Protein AF-A0A4S2FAU4-F1 (afdb_monomer_lite)

Structure (mmCIF, N/CA/C/O backbone):
data_AF-A0A4S2FAU4-F1
#
_entry.id   AF-A0A4S2FAU4-F1
#
loop_
_atom_site.group_PDB
_atom_site.id
_atom_site.type_symbol
_atom_site.label_atom_id
_atom_site.label_alt_id
_atom_site.label_comp_id
_atom_site.label_asym_id
_atom_site.label_entity_id
_atom_site.label_seq_id
_atom_site.pdbx_PDB_ins_code
_atom_site.Cartn_x
_atom_site.Cartn_y
_atom_site.Cartn_z
_atom_site.occupancy
_atom_site.B_iso_or_equiv
_atom_site.auth_seq_id
_atom_site.auth_comp_id
_atom_site.auth_asym_id
_atom_site.auth_atom_id
_atom_site.pdbx_PDB_model_num
ATOM 1 N N . MET A 1 1 ? 11.344 29.280 -24.546 1.00 35.75 1 MET A N 1
ATOM 2 C CA . MET A 1 1 ? 10.964 27.913 -24.130 1.00 35.75 1 MET A CA 1
ATOM 3 C C . MET A 1 1 ? 10.352 28.063 -22.761 1.00 35.75 1 MET A C 1
ATOM 5 O O . MET A 1 1 ? 11.076 28.228 -21.788 1.00 35.75 1 MET A O 1
ATOM 9 N N . ASP A 1 2 ? 9.032 28.199 -22.745 1.00 27.77 2 ASP A N 1
ATOM 10 C CA . ASP A 1 2 ? 8.289 28.683 -21.591 1.00 27.77 2 ASP A CA 1
ATOM 11 C C . ASP A 1 2 ? 8.210 27.634 -20.487 1.00 27.77 2 ASP A C 1
ATOM 13 O O . ASP A 1 2 ? 7.789 26.495 -20.691 1.00 27.77 2 ASP A O 1
ATOM 17 N N . VAL A 1 3 ? 8.639 28.058 -19.30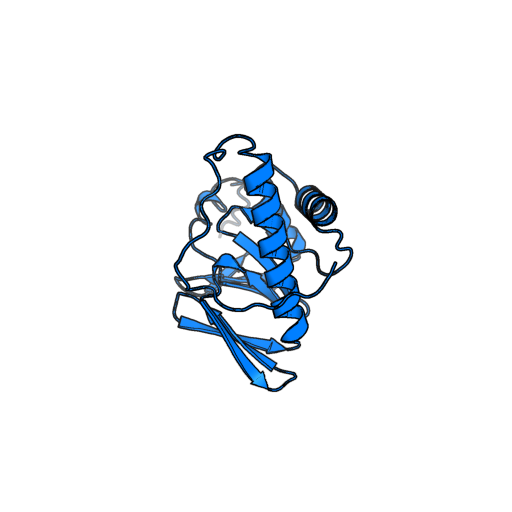2 1.00 38.78 3 VAL A N 1
ATOM 18 C CA . VAL A 1 3 ? 8.511 27.333 -18.045 1.00 38.78 3 VAL A CA 1
ATOM 19 C C . VAL A 1 3 ? 7.076 27.537 -17.568 1.00 38.78 3 VAL A C 1
ATOM 21 O O . VAL A 1 3 ? 6.747 28.560 -16.972 1.00 38.78 3 VAL A O 1
ATOM 24 N N . ALA A 1 4 ? 6.196 26.583 -17.863 1.00 33.41 4 ALA A N 1
ATOM 25 C CA . ALA A 1 4 ? 4.825 26.612 -17.373 1.00 33.41 4 ALA A CA 1
ATOM 26 C C . ALA A 1 4 ? 4.777 26.162 -15.901 1.00 33.41 4 ALA A C 1
ATOM 28 O O . ALA A 1 4 ? 4.535 24.997 -15.592 1.00 33.41 4 ALA A O 1
ATOM 29 N N . PHE A 1 5 ? 4.992 27.107 -14.983 1.00 40.94 5 PHE A N 1
ATOM 30 C CA . PHE A 1 5 ? 4.419 27.039 -13.638 1.00 40.94 5 PHE A CA 1
ATOM 31 C C . PHE A 1 5 ? 2.910 27.287 -13.770 1.00 40.94 5 PHE A C 1
ATOM 33 O O . PHE A 1 5 ? 2.478 28.416 -13.984 1.00 40.94 5 PHE A O 1
ATOM 40 N N . GLY A 1 6 ? 2.111 26.222 -13.696 1.00 33.16 6 GLY A N 1
ATOM 41 C CA . GLY A 1 6 ? 0.660 26.285 -13.866 1.00 33.16 6 GLY A CA 1
ATOM 42 C C . GLY A 1 6 ? -0.062 25.300 -12.954 1.00 33.16 6 GLY A C 1
ATOM 43 O O . GLY A 1 6 ? -0.038 24.092 -13.166 1.00 33.16 6 GLY A O 1
ATOM 44 N N . THR A 1 7 ? -0.706 25.847 -11.931 1.00 45.00 7 THR A N 1
ATOM 45 C CA . THR A 1 7 ? -1.673 25.222 -11.025 1.00 45.00 7 THR A CA 1
ATOM 46 C C . THR A 1 7 ? -2.737 24.386 -11.746 1.00 45.00 7 THR A C 1
ATOM 48 O O . THR A 1 7 ? -3.555 24.943 -12.470 1.00 45.00 7 THR A O 1
ATOM 51 N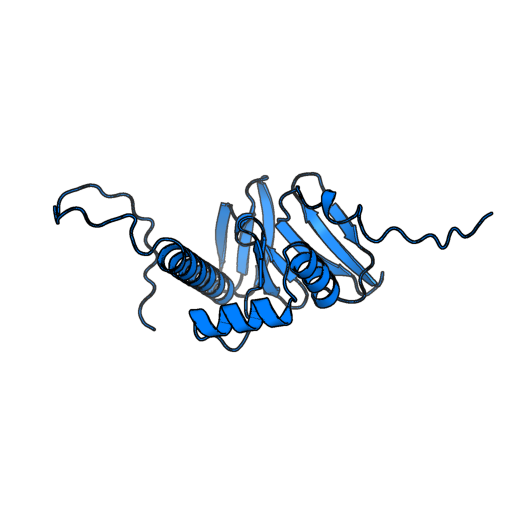 N . PHE A 1 8 ? -2.808 23.086 -11.447 1.00 34.44 8 PHE A N 1
ATOM 52 C CA . PHE A 1 8 ? -4.022 22.271 -11.597 1.00 34.44 8 PHE A CA 1
ATOM 53 C C . PHE A 1 8 ? -4.073 21.239 -10.463 1.00 34.44 8 PHE A C 1
ATOM 55 O O . PHE A 1 8 ? -3.513 20.150 -10.554 1.00 34.44 8 PHE A O 1
ATOM 62 N N . TRP A 1 9 ? -4.738 21.607 -9.371 1.00 42.09 9 TRP A N 1
ATOM 63 C CA . TRP A 1 9 ? -4.886 20.811 -8.146 1.00 42.09 9 TRP A CA 1
ATOM 64 C C . TRP A 1 9 ? -6.032 19.773 -8.201 1.00 42.09 9 TRP A C 1
ATOM 66 O O . TRP A 1 9 ? -6.517 19.344 -7.164 1.00 42.09 9 TRP A O 1
ATOM 76 N N . THR A 1 10 ? -6.487 19.334 -9.382 1.00 44.91 10 THR A N 1
ATOM 77 C CA . THR A 1 10 ? -7.686 18.466 -9.495 1.00 44.91 10 THR A CA 1
ATOM 78 C C . THR A 1 10 ? -7.694 17.325 -10.535 1.00 44.91 10 THR A C 1
ATOM 80 O O . THR A 1 10 ? -8.509 16.425 -10.350 1.00 44.91 10 THR A O 1
ATOM 83 N N . PRO A 1 11 ? -6.838 17.211 -11.577 1.00 48.91 11 PRO A N 1
ATOM 84 C CA . PRO A 1 11 ? -6.989 16.109 -12.540 1.00 48.91 11 PRO A CA 1
ATOM 85 C C . PRO A 1 11 ? -6.196 14.837 -12.189 1.00 48.91 11 PRO A C 1
ATOM 87 O O . PRO A 1 11 ? -6.387 13.812 -12.841 1.00 48.91 11 PRO A O 1
ATOM 90 N N . TYR A 1 12 ? -5.302 14.868 -11.192 1.00 52.19 12 TYR A N 1
ATOM 91 C CA . TYR A 1 12 ? -4.428 13.725 -10.886 1.00 52.19 12 TYR A CA 1
ATOM 92 C C . TYR A 1 12 ? -5.177 12.543 -10.260 1.00 52.19 12 TYR A C 1
ATOM 94 O O . TYR A 1 12 ? -4.875 11.399 -10.582 1.00 52.19 12 TYR A O 1
ATOM 102 N N . PHE A 1 13 ? -6.189 12.801 -9.429 1.00 51.62 13 PHE A N 1
ATOM 103 C CA . PHE A 1 13 ? -6.913 11.748 -8.709 1.00 51.62 13 PHE A CA 1
ATOM 104 C C . PHE A 1 13 ? -8.210 11.293 -9.371 1.00 51.62 13 PHE A C 1
ATOM 106 O O . PHE A 1 13 ? -8.589 10.141 -9.188 1.00 51.62 13 PHE A O 1
ATOM 113 N N . CYS A 1 14 ? -8.772 12.083 -10.294 1.00 46.72 14 CYS A N 1
ATOM 114 C CA . CYS A 1 14 ? -9.695 11.550 -11.304 1.00 46.72 14 CYS A CA 1
ATOM 115 C C . CYS A 1 14 ? -9.023 10.518 -12.228 1.00 46.72 14 CYS A C 1
ATOM 117 O O . CYS A 1 14 ? -9.700 9.914 -13.050 1.00 46.72 14 CYS A O 1
ATOM 119 N N . LYS A 1 15 ? -7.697 10.331 -12.135 1.00 46.44 15 LYS A N 1
ATOM 120 C CA . LYS A 1 15 ? -6.968 9.261 -12.816 1.00 46.44 15 LYS A CA 1
ATOM 121 C C . LYS A 1 15 ? -6.666 8.063 -11.918 1.00 46.44 15 LYS A C 1
ATOM 123 O O . LYS A 1 15 ? -6.392 7.018 -12.469 1.00 46.44 15 LYS A O 1
ATOM 128 N N . VAL A 1 16 ? -6.791 8.103 -10.591 1.00 55.88 16 VAL A N 1
ATOM 129 C CA . VAL A 1 16 ? -6.578 6.887 -9.766 1.00 55.88 16 VAL A CA 1
ATOM 130 C C . VAL A 1 16 ? -7.851 6.022 -9.720 1.00 55.88 16 VAL A C 1
ATOM 132 O O . VAL A 1 16 ? -8.314 5.621 -8.662 1.00 55.88 16 VAL A O 1
ATOM 135 N N . PHE A 1 17 ? -8.434 5.759 -10.896 1.00 57.91 17 PHE A N 1
ATOM 136 C CA . PHE A 1 17 ? -9.444 4.711 -11.109 1.00 57.91 17 PHE A CA 1
ATOM 137 C C . PHE A 1 17 ? -8.810 3.372 -11.504 1.00 57.91 17 PHE A C 1
ATOM 139 O O . PHE A 1 17 ? -9.511 2.378 -11.657 1.00 57.91 17 PHE A O 1
ATOM 146 N N . PHE A 1 18 ? -7.495 3.329 -11.721 1.00 76.81 18 PHE A N 1
ATOM 147 C CA . PHE A 1 18 ? -6.796 2.082 -12.015 1.00 76.81 18 PHE A CA 1
ATOM 148 C C . PHE A 1 18 ? -6.263 1.456 -10.730 1.00 76.81 18 PHE A C 1
ATOM 150 O O . PHE A 1 18 ? -5.614 2.131 -9.932 1.00 76.81 18 PHE A O 1
ATOM 157 N N . MET A 1 19 ? -6.483 0.148 -10.594 1.00 88.31 19 MET A N 1
ATOM 158 C CA . MET A 1 19 ? -5.970 -0.666 -9.497 1.00 88.31 19 MET A CA 1
ATOM 159 C C . MET A 1 19 ? -4.441 -0.581 -9.428 1.00 88.31 19 MET A C 1
ATOM 161 O O . MET A 1 19 ? -3.739 -0.995 -10.357 1.00 88.31 19 MET A O 1
ATOM 165 N N . ILE A 1 20 ? -3.932 -0.046 -8.319 1.00 93.88 20 ILE A N 1
ATOM 166 C CA . ILE A 1 20 ? -2.504 -0.051 -7.991 1.00 93.88 20 ILE A CA 1
ATOM 167 C C . ILE A 1 20 ? -2.145 -1.400 -7.370 1.00 93.88 20 ILE A C 1
ATOM 169 O O . ILE A 1 20 ? -2.808 -1.821 -6.427 1.00 93.88 20 ILE A O 1
ATOM 173 N N . ASN A 1 21 ? -1.058 -2.027 -7.821 1.00 96.19 21 ASN A N 1
ATOM 174 C CA . ASN A 1 21 ? -0.539 -3.265 -7.236 1.00 96.19 21 ASN A CA 1
ATOM 175 C C . ASN A 1 21 ? 0.396 -2.969 -6.064 1.00 96.19 21 ASN A C 1
ATOM 177 O O . ASN A 1 21 ? 0.190 -3.432 -4.942 1.00 96.19 21 ASN A O 1
ATOM 181 N N . TYR A 1 22 ? 1.423 -2.160 -6.316 1.00 96.81 22 TYR A N 1
ATOM 182 C CA . TYR A 1 22 ? 2.376 -1.719 -5.306 1.00 96.81 22 TYR A CA 1
ATOM 183 C C . TYR A 1 22 ? 3.015 -0.388 -5.703 1.00 96.81 22 TYR A C 1
ATOM 185 O O . TYR A 1 22 ? 2.948 0.049 -6.854 1.00 96.81 22 TYR A O 1
ATOM 193 N N . MET A 1 23 ? 3.665 0.251 -4.738 1.00 95.88 23 MET A N 1
ATOM 194 C CA . MET A 1 23 ? 4.423 1.475 -4.940 1.00 95.88 23 MET A CA 1
ATOM 195 C C . MET A 1 23 ? 5.763 1.434 -4.212 1.00 95.88 23 MET A C 1
ATOM 197 O O . MET A 1 23 ? 5.905 0.802 -3.162 1.00 95.88 23 MET A O 1
ATOM 201 N N . MET A 1 24 ? 6.743 2.124 -4.788 1.00 95.75 24 MET A N 1
ATOM 202 C CA . MET A 1 24 ? 8.104 2.225 -4.280 1.00 95.75 24 MET A CA 1
ATOM 203 C C . MET A 1 24 ? 8.628 3.651 -4.391 1.00 95.75 24 MET A C 1
ATOM 205 O O . MET A 1 24 ? 8.337 4.353 -5.359 1.00 95.75 24 MET A O 1
ATOM 209 N N . TYR A 1 25 ? 9.446 4.075 -3.431 1.00 94.31 25 TYR A N 1
ATOM 210 C CA . TYR A 1 25 ? 10.108 5.374 -3.511 1.00 94.31 25 TYR A CA 1
ATOM 211 C C . TYR A 1 25 ? 11.422 5.270 -4.285 1.00 94.31 25 TYR A C 1
ATOM 213 O O . TYR A 1 25 ? 12.294 4.474 -3.936 1.00 94.31 25 TYR A O 1
ATOM 221 N N . ASN A 1 26 ? 11.590 6.098 -5.316 1.00 91.44 26 ASN A N 1
ATOM 222 C CA . ASN A 1 26 ? 12.863 6.259 -6.002 1.00 91.44 26 ASN A CA 1
ATOM 223 C C . ASN A 1 26 ? 13.605 7.476 -5.443 1.00 91.44 26 ASN A C 1
ATOM 225 O O . ASN A 1 26 ? 13.345 8.614 -5.834 1.00 91.44 26 ASN A O 1
ATOM 229 N N . PHE A 1 27 ? 14.581 7.213 -4.575 1.00 86.88 27 PHE A N 1
ATOM 230 C CA . PHE A 1 27 ? 15.415 8.242 -3.955 1.00 86.88 27 PHE A CA 1
ATOM 231 C C . PHE A 1 27 ? 16.252 9.048 -4.954 1.00 86.88 27 PHE A C 1
ATOM 233 O O . PHE A 1 27 ? 16.486 10.228 -4.721 1.00 86.88 27 PHE A O 1
ATOM 240 N N . ALA A 1 28 ? 16.692 8.444 -6.063 1.00 88.69 28 ALA A N 1
ATOM 241 C CA . ALA A 1 28 ? 17.534 9.131 -7.044 1.00 88.69 28 ALA A CA 1
ATOM 242 C C . ALA A 1 28 ? 16.756 10.185 -7.843 1.00 88.69 28 ALA A C 1
ATOM 244 O O . ALA A 1 28 ? 17.325 11.179 -8.284 1.00 88.69 28 ALA A O 1
ATOM 245 N N . GLN A 1 29 ? 15.458 9.954 -8.038 1.00 86.31 29 GLN A N 1
ATOM 246 C CA . GLN A 1 29 ? 14.583 10.819 -8.828 1.00 86.31 29 GLN A CA 1
ATOM 247 C C . GLN A 1 29 ? 13.610 11.635 -7.969 1.00 86.31 29 GLN A C 1
ATOM 249 O O . GLN A 1 29 ? 12.928 12.503 -8.501 1.00 86.31 29 GLN A O 1
ATOM 254 N N . SER A 1 30 ? 13.547 11.377 -6.660 1.00 87.69 30 SER A N 1
ATOM 255 C CA . SER A 1 30 ? 12.568 11.967 -5.739 1.00 87.69 30 SER A CA 1
ATOM 256 C C . SER A 1 30 ? 11.122 11.796 -6.219 1.00 87.69 30 SER A C 1
ATOM 258 O O . SER A 1 30 ? 10.335 12.742 -6.247 1.00 87.69 30 SER A O 1
ATOM 260 N N . VAL A 1 31 ? 10.788 10.573 -6.642 1.00 92.31 31 VAL A N 1
ATOM 261 C CA . VAL A 1 31 ? 9.457 10.210 -7.146 1.00 92.31 31 VAL A CA 1
ATOM 262 C C . VAL A 1 31 ? 8.934 8.952 -6.469 1.00 92.31 31 VAL A C 1
ATOM 264 O O . VAL A 1 31 ? 9.695 8.082 -6.042 1.00 92.31 31 VAL A O 1
ATOM 267 N N . VAL A 1 32 ? 7.612 8.825 -6.432 1.00 92.19 32 VAL A N 1
ATOM 268 C CA . VAL A 1 32 ? 6.923 7.580 -6.097 1.00 92.19 32 VAL A CA 1
ATOM 269 C C . VAL A 1 32 ? 6.617 6.847 -7.398 1.00 92.19 32 VAL A C 1
ATOM 271 O O . VAL A 1 32 ? 5.869 7.344 -8.239 1.00 92.19 32 VAL A O 1
ATOM 274 N N . ASN A 1 33 ? 7.203 5.666 -7.563 1.00 92.81 33 ASN A N 1
ATOM 275 C CA . ASN A 1 33 ? 6.888 4.749 -8.649 1.00 92.81 33 ASN A CA 1
ATOM 276 C C . ASN A 1 33 ? 5.722 3.864 -8.231 1.00 92.81 33 ASN A C 1
ATOM 278 O O . ASN A 1 33 ? 5.723 3.305 -7.137 1.00 92.81 33 ASN A O 1
ATOM 282 N N . VAL A 1 34 ? 4.752 3.713 -9.115 1.00 91.88 34 VAL A N 1
ATOM 283 C CA . VAL A 1 34 ? 3.541 2.931 -8.907 1.00 91.88 34 VAL A CA 1
ATOM 284 C C . VAL A 1 34 ? 3.461 1.912 -10.028 1.00 91.88 34 VAL A C 1
ATOM 286 O O . VAL A 1 34 ? 3.487 2.287 -11.200 1.00 91.88 34 VAL A O 1
ATOM 289 N N . LEU A 1 35 ? 3.350 0.632 -9.680 1.00 90.62 35 LEU A N 1
ATOM 290 C CA . LEU A 1 35 ? 2.932 -0.383 -10.637 1.00 90.62 35 LEU A CA 1
ATOM 291 C C . LEU A 1 35 ? 1.414 -0.521 -10.561 1.00 90.62 35 LEU A C 1
ATOM 293 O O . LEU A 1 35 ? 0.858 -0.744 -9.485 1.00 90.62 35 LEU A O 1
ATOM 297 N N . HIS A 1 36 ? 0.754 -0.395 -11.703 1.00 85.81 36 HIS A N 1
ATOM 298 C CA . HIS A 1 36 ? -0.679 -0.613 -11.846 1.00 85.81 36 HIS A CA 1
ATOM 299 C C . HIS A 1 36 ? -0.951 -1.489 -13.072 1.00 85.81 36 HIS A C 1
ATOM 301 O O . HIS A 1 36 ? -0.062 -1.741 -13.885 1.00 85.81 36 HIS A O 1
ATOM 307 N N . VAL A 1 37 ? -2.209 -1.897 -13.237 1.00 78.25 37 VAL A N 1
ATOM 308 C CA . VAL A 1 37 ? -2.646 -2.837 -14.286 1.00 78.25 37 VAL A CA 1
ATOM 309 C C . VAL A 1 37 ? -2.298 -2.432 -15.731 1.00 78.25 37 VAL A C 1
ATOM 311 O O . VAL A 1 37 ? -2.239 -3.286 -16.611 1.00 78.25 37 VAL A O 1
ATOM 314 N N . HIS A 1 38 ? -2.053 -1.147 -16.017 1.00 80.75 38 HIS A N 1
ATOM 315 C CA . HIS A 1 38 ? -1.700 -0.682 -17.370 1.00 80.75 38 HIS A CA 1
ATOM 316 C C . HIS A 1 38 ? -0.211 -0.353 -17.544 1.00 80.75 38 HIS A C 1
ATOM 318 O O . HIS A 1 38 ? 0.176 0.181 -18.583 1.00 80.75 38 HIS A O 1
ATOM 324 N N . GLY A 1 39 ? 0.624 -0.671 -16.555 1.00 83.50 39 GLY A N 1
ATOM 325 C CA . GLY A 1 39 ? 2.067 -0.460 -16.600 1.00 83.50 39 GLY A CA 1
ATOM 326 C C . GLY A 1 39 ? 2.596 0.335 -15.406 1.00 83.50 39 GLY A C 1
ATOM 327 O O . GLY A 1 39 ? 1.917 0.495 -14.398 1.00 83.50 39 GLY A O 1
ATOM 328 N N . PRO A 1 40 ? 3.854 0.786 -15.460 1.00 88.88 40 PRO A N 1
ATOM 329 C CA . PRO A 1 40 ? 4.424 1.640 -14.429 1.00 88.88 40 PRO A CA 1
ATOM 330 C C . PRO A 1 40 ? 4.090 3.123 -14.665 1.00 88.88 40 PRO A C 1
ATOM 332 O O . PRO A 1 40 ? 4.134 3.615 -15.792 1.00 88.88 40 PRO A O 1
ATOM 335 N N . MET A 1 41 ? 3.850 3.860 -13.581 1.00 89.69 41 MET A N 1
ATOM 336 C CA . MET A 1 41 ? 3.765 5.324 -13.557 1.00 89.69 41 MET A CA 1
ATOM 337 C C . MET A 1 41 ? 4.665 5.899 -12.464 1.00 89.69 41 MET A C 1
ATOM 339 O O . MET A 1 41 ? 4.911 5.257 -11.445 1.00 89.69 41 MET A O 1
ATOM 343 N N . SER A 1 42 ? 5.110 7.140 -12.651 1.00 90.50 42 SER A N 1
ATOM 344 C CA . SER A 1 42 ? 5.890 7.879 -11.656 1.00 90.50 42 SER A CA 1
ATOM 345 C C . SER A 1 42 ? 5.177 9.173 -11.285 1.00 90.50 42 SER A C 1
ATOM 347 O O . SER A 1 42 ? 4.723 9.915 -12.156 1.00 90.50 42 SER A O 1
ATOM 349 N N . PHE A 1 43 ? 5.115 9.459 -9.988 1.00 89.25 43 PHE A N 1
ATOM 350 C CA . PHE A 1 43 ? 4.494 10.658 -9.439 1.00 89.25 43 PHE A CA 1
ATOM 351 C C . PHE A 1 43 ? 5.514 11.473 -8.645 1.00 89.25 43 PHE A C 1
ATOM 353 O O . PHE A 1 43 ? 6.249 10.937 -7.815 1.00 89.25 43 PHE A O 1
ATOM 360 N N . SER A 1 44 ? 5.538 12.784 -8.882 1.00 90.25 44 SER A N 1
ATOM 361 C CA . SER A 1 44 ? 6.445 13.709 -8.200 1.00 90.25 44 SER A CA 1
ATOM 362 C C . SER A 1 44 ? 5.951 14.009 -6.785 1.00 90.25 44 SER A C 1
ATOM 364 O O . SER A 1 44 ? 5.198 14.956 -6.572 1.00 90.25 44 SER A O 1
ATOM 366 N N . PHE A 1 45 ? 6.395 13.204 -5.821 1.00 90.50 45 PHE A N 1
ATOM 367 C CA . PHE A 1 45 ? 6.122 13.372 -4.396 1.00 90.50 45 PHE A CA 1
ATOM 368 C C . PHE A 1 45 ? 7.407 13.191 -3.590 1.00 90.50 45 PHE A C 1
ATOM 370 O O . PHE A 1 45 ? 8.164 12.274 -3.895 1.00 90.50 45 PHE A O 1
ATOM 377 N N . PRO A 1 46 ? 7.641 13.990 -2.534 1.00 89.50 46 PRO A N 1
ATOM 378 C CA . PRO A 1 46 ? 8.866 13.907 -1.734 1.00 89.50 46 PRO A CA 1
ATOM 379 C C . PRO A 1 46 ? 8.948 12.650 -0.856 1.00 89.50 46 PRO A C 1
ATOM 381 O O . PRO A 1 46 ? 10.019 12.319 -0.361 1.00 89.50 46 PRO A O 1
ATOM 384 N N . THR A 1 47 ? 7.824 11.972 -0.602 1.00 92.62 47 THR A N 1
ATOM 385 C CA . THR A 1 47 ? 7.758 10.707 0.148 1.00 92.62 47 THR A CA 1
ATOM 386 C C . THR A 1 47 ? 6.534 9.886 -0.270 1.00 92.62 47 THR A C 1
ATOM 388 O O . THR A 1 47 ? 5.526 10.446 -0.719 1.00 92.62 47 THR A O 1
ATOM 391 N N . ILE A 1 48 ? 6.554 8.571 -0.018 1.00 94.81 48 ILE A N 1
ATOM 392 C CA . ILE A 1 48 ? 5.342 7.734 -0.109 1.00 94.81 48 ILE A CA 1
ATOM 393 C C . ILE A 1 48 ? 4.242 8.265 0.819 1.00 94.81 48 ILE A C 1
ATOM 395 O O . ILE A 1 48 ? 3.085 8.322 0.416 1.00 94.81 48 ILE A O 1
ATOM 399 N N . SER A 1 49 ? 4.585 8.730 2.025 1.00 95.06 49 SER A N 1
ATOM 400 C CA . SER A 1 49 ? 3.610 9.296 2.966 1.00 95.06 49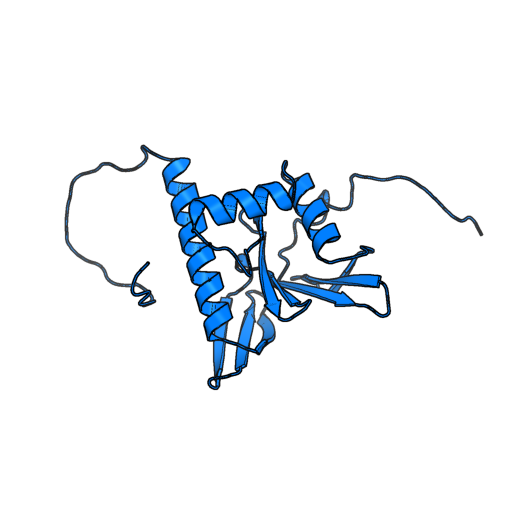 SER A CA 1
ATOM 401 C C . SER A 1 49 ? 2.886 10.519 2.402 1.00 95.06 49 SER A C 1
ATOM 403 O O . SER A 1 49 ? 1.678 10.642 2.574 1.00 95.06 49 SER A O 1
ATOM 405 N N . SER A 1 50 ? 3.588 11.410 1.693 1.00 94.62 50 SER A N 1
ATOM 406 C CA . SER A 1 50 ? 2.948 12.557 1.033 1.00 94.62 50 SER A CA 1
ATOM 407 C C . SER A 1 50 ? 2.032 12.133 -0.114 1.00 94.62 50 SER A C 1
ATOM 409 O O . SER A 1 50 ? 0.930 12.661 -0.222 1.00 94.62 50 SER A O 1
ATOM 411 N N . PHE A 1 51 ? 2.433 11.133 -0.906 1.00 94.19 51 PHE A N 1
ATOM 412 C CA . PHE A 1 51 ? 1.581 10.566 -1.954 1.00 94.19 51 PHE A CA 1
ATOM 413 C C . PHE A 1 51 ? 0.312 9.944 -1.358 1.00 94.19 51 PHE A C 1
ATOM 415 O O . PHE A 1 51 ? -0.796 10.294 -1.755 1.00 94.19 51 PHE A O 1
ATOM 422 N N . LEU A 1 52 ? 0.465 9.090 -0.342 1.00 95.25 52 LEU A N 1
ATOM 423 C CA . LEU A 1 52 ? -0.646 8.483 0.387 1.00 95.25 52 LEU A CA 1
ATOM 424 C C . LEU A 1 52 ? -1.564 9.524 1.018 1.00 95.25 52 LEU A C 1
ATOM 426 O O . LEU A 1 52 ? -2.776 9.338 1.008 1.00 95.25 52 LEU A O 1
ATOM 430 N N . ASN A 1 53 ? -1.019 10.615 1.556 1.00 96.44 53 ASN A N 1
ATOM 431 C CA . ASN A 1 53 ? -1.834 11.682 2.118 1.00 96.44 53 ASN A CA 1
ATOM 432 C C . ASN A 1 53 ? -2.715 12.346 1.060 1.00 96.44 53 ASN A C 1
ATOM 434 O O . ASN A 1 53 ? -3.907 12.497 1.310 1.00 96.44 53 ASN A O 1
ATOM 438 N N . GLU A 1 54 ? -2.187 12.651 -0.125 1.00 93.94 54 GLU A N 1
ATOM 439 C CA . GLU A 1 54 ? -3.016 13.158 -1.226 1.00 93.94 54 GLU A CA 1
ATOM 440 C C . GLU A 1 54 ? -4.070 12.139 -1.684 1.00 93.94 54 GLU A C 1
ATOM 442 O O . GLU A 1 54 ? -5.224 12.513 -1.921 1.00 93.94 54 GLU A O 1
ATOM 447 N N . MET A 1 55 ? -3.727 10.839 -1.724 1.00 92.62 55 MET A N 1
ATOM 448 C CA . MET A 1 55 ? -4.722 9.792 -1.988 1.00 92.62 55 MET A CA 1
ATOM 449 C C . MET A 1 55 ? -5.849 9.849 -0.953 1.00 92.62 55 MET A C 1
ATOM 451 O O . MET A 1 55 ? -7.022 9.874 -1.300 1.00 92.62 55 MET A O 1
ATOM 455 N N . CYS A 1 56 ? -5.498 9.896 0.330 1.00 95.12 56 CYS A N 1
ATOM 456 C CA . CYS A 1 56 ? -6.448 9.901 1.435 1.00 95.12 56 CYS A CA 1
ATOM 457 C C . CYS A 1 56 ? -7.361 11.137 1.406 1.00 95.12 56 CYS A C 1
ATOM 459 O O . CYS A 1 56 ? -8.578 10.999 1.582 1.00 95.12 56 CYS A O 1
ATOM 461 N N . LEU A 1 57 ? -6.783 12.321 1.164 1.00 94.12 57 LEU A N 1
ATOM 462 C CA . LEU A 1 57 ? -7.498 13.597 1.092 1.00 94.12 57 LEU A CA 1
ATOM 463 C C . LEU A 1 57 ? -8.525 13.606 -0.042 1.00 94.12 57 LEU A C 1
ATOM 465 O O . LEU A 1 57 ? -9.631 14.108 0.150 1.00 94.12 57 LEU A O 1
ATOM 469 N N . SER A 1 58 ? -8.211 12.965 -1.171 1.00 90.62 58 SER A N 1
ATOM 470 C CA . SER A 1 58 ? -9.149 12.789 -2.289 1.00 90.62 58 SER A CA 1
ATOM 471 C C . SER A 1 58 ? -10.396 11.973 -1.910 1.00 90.62 58 SER A C 1
ATOM 473 O O . SER A 1 58 ? -11.432 12.100 -2.553 1.00 90.62 58 SER A O 1
ATOM 475 N N . PHE A 1 59 ? -10.322 11.184 -0.832 1.00 90.81 59 PHE A N 1
ATOM 476 C CA . PHE A 1 59 ? -11.437 10.430 -0.247 1.00 90.81 59 PHE A CA 1
ATOM 477 C C . PHE A 1 59 ? -11.914 11.020 1.095 1.00 90.81 59 PHE A C 1
ATOM 479 O O . PHE A 1 59 ? -12.513 10.317 1.908 1.00 90.81 59 PHE A O 1
ATOM 486 N N . GLY A 1 60 ? -11.642 12.302 1.355 1.00 91.62 60 GLY A N 1
ATOM 487 C CA . GLY A 1 60 ? -12.283 13.069 2.427 1.00 91.62 60 GLY A CA 1
ATOM 488 C C . GLY A 1 60 ? -11.628 13.009 3.810 1.00 91.62 60 GLY A C 1
ATOM 489 O O . GLY A 1 60 ? -12.214 13.514 4.765 1.00 91.62 60 GLY A O 1
ATOM 490 N N . SER A 1 61 ? -10.428 12.436 3.966 1.00 95.81 61 SER A N 1
ATOM 491 C CA . SER A 1 61 ? -9.726 12.458 5.261 1.00 95.81 61 SER A CA 1
ATOM 492 C C . SER A 1 61 ? -8.209 12.365 5.120 1.00 95.81 61 SER A C 1
ATOM 494 O O . SER A 1 61 ? -7.704 11.779 4.172 1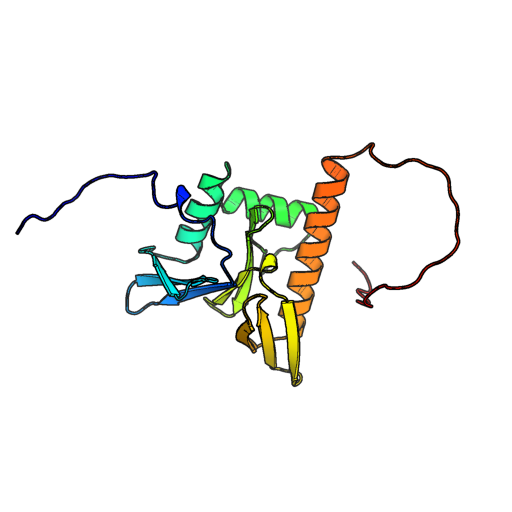.00 95.81 61 SER A O 1
ATOM 496 N N . SER A 1 62 ? -7.454 12.891 6.085 1.00 98.12 62 SER A N 1
ATOM 497 C CA . SER A 1 62 ? -5.987 12.824 6.053 1.00 98.12 62 SER A CA 1
ATOM 498 C C . SER A 1 62 ? -5.452 11.398 6.241 1.00 98.12 62 SER A C 1
ATOM 500 O O . SER A 1 62 ? -6.131 10.525 6.796 1.00 98.12 62 SER A O 1
ATOM 502 N N . LEU A 1 63 ? -4.195 11.175 5.834 1.00 97.88 63 LEU A N 1
ATOM 503 C CA . LEU A 1 63 ? -3.466 9.935 6.127 1.00 97.88 63 LEU A CA 1
ATOM 504 C C . LEU A 1 63 ? -3.421 9.658 7.634 1.00 97.88 63 LEU A C 1
ATOM 506 O O . LEU A 1 63 ? -3.690 8.541 8.068 1.00 97.88 63 LEU A O 1
ATOM 510 N N . ALA A 1 64 ? -3.131 10.688 8.435 1.00 98.25 64 ALA A N 1
ATOM 511 C CA . ALA A 1 64 ? -3.078 10.574 9.889 1.00 98.25 64 ALA A CA 1
ATOM 512 C C . ALA A 1 64 ? -4.421 10.111 10.474 1.00 98.25 64 ALA A C 1
ATOM 514 O O . ALA A 1 64 ? -4.445 9.182 11.276 1.00 98.25 64 ALA A O 1
ATOM 515 N N . GLY A 1 65 ? -5.539 10.689 10.021 1.00 98.00 65 GLY A N 1
ATOM 516 C CA . GLY A 1 65 ? -6.872 10.282 10.472 1.00 98.00 65 GLY A CA 1
ATOM 517 C C . GLY A 1 65 ? -7.190 8.821 10.144 1.00 98.00 65 GLY A C 1
ATOM 518 O O . GLY A 1 65 ? -7.715 8.102 10.990 1.00 98.00 65 GLY A O 1
ATOM 519 N N . ARG A 1 66 ? -6.812 8.347 8.950 1.00 97.25 66 ARG A N 1
ATOM 520 C CA . ARG A 1 66 ? -7.013 6.943 8.538 1.00 97.25 66 ARG A CA 1
ATOM 521 C C . ARG A 1 66 ? -6.137 5.972 9.317 1.00 97.25 66 ARG A C 1
ATOM 523 O O . ARG A 1 66 ? -6.610 4.901 9.684 1.00 97.25 66 ARG A O 1
ATOM 530 N N . ILE A 1 67 ? -4.891 6.350 9.604 1.00 97.88 67 ILE A N 1
ATOM 531 C CA . ILE A 1 67 ? -4.004 5.569 10.471 1.00 97.88 67 ILE A CA 1
ATOM 532 C C . ILE A 1 67 ? -4.621 5.446 11.866 1.00 97.88 67 ILE A C 1
ATOM 534 O O . ILE A 1 67 ? -4.729 4.335 12.374 1.00 97.88 67 ILE A O 1
ATOM 538 N N . GLU A 1 68 ? -5.060 6.548 12.476 1.00 97.44 68 GLU A N 1
ATOM 539 C CA . GLU A 1 68 ? -5.661 6.515 13.816 1.00 97.44 68 GLU A CA 1
ATOM 540 C C . GLU A 1 68 ? -6.961 5.704 13.854 1.00 97.44 68 GLU A C 1
ATOM 542 O O . GLU A 1 68 ? -7.138 4.893 14.762 1.00 97.44 68 GLU A O 1
ATOM 547 N N . ALA A 1 69 ? -7.817 5.820 12.835 1.00 95.75 69 ALA A N 1
ATOM 548 C CA . ALA A 1 69 ? -8.999 4.972 12.706 1.00 95.75 69 ALA A CA 1
ATOM 549 C C . ALA A 1 69 ? -8.619 3.482 12.640 1.00 95.75 69 ALA A C 1
ATOM 551 O O . ALA A 1 69 ? -9.178 2.659 13.365 1.00 95.75 69 ALA A O 1
ATOM 552 N N . PHE A 1 70 ? -7.618 3.120 11.832 1.00 97.19 70 PHE A N 1
ATOM 553 C CA . PHE A 1 70 ? -7.155 1.735 11.743 1.00 97.19 70 PHE A CA 1
ATOM 554 C C . PHE A 1 70 ? -6.654 1.217 13.096 1.00 97.19 70 PHE A C 1
ATOM 556 O O . PHE A 1 70 ? -7.068 0.144 13.539 1.00 97.19 70 PHE A O 1
ATOM 563 N N . LYS A 1 71 ? -5.818 1.995 13.796 1.00 96.94 71 LYS A N 1
ATOM 564 C CA . LYS A 1 71 ? -5.336 1.649 15.143 1.00 96.94 71 LYS A CA 1
ATOM 565 C C . LYS A 1 71 ? -6.488 1.444 16.124 1.00 96.94 71 LYS A C 1
ATOM 567 O O . LYS A 1 71 ? -6.468 0.463 16.860 1.00 96.94 71 LYS A O 1
ATOM 572 N N . TYR A 1 72 ? -7.482 2.332 16.108 1.00 95.38 72 TYR A N 1
ATOM 573 C CA . TYR A 1 72 ? -8.651 2.256 16.982 1.00 95.38 72 TYR A CA 1
ATOM 574 C C . TYR A 1 72 ? -9.420 0.943 16.795 1.00 95.38 72 TYR A C 1
ATOM 576 O O . TYR A 1 72 ? -9.730 0.263 17.771 1.00 95.38 72 TYR A O 1
ATOM 584 N N . HIS A 1 73 ? -9.677 0.541 15.548 1.00 94.38 73 HIS A N 1
ATOM 585 C CA . HIS A 1 73 ? -10.486 -0.648 15.293 1.00 94.38 73 HIS A CA 1
ATOM 586 C C . HIS A 1 73 ? -9.722 -1.967 15.459 1.00 94.38 73 HIS A C 1
ATOM 588 O O . HIS A 1 73 ? -10.360 -2.961 15.792 1.00 94.38 73 HIS A O 1
ATOM 594 N N . VAL A 1 74 ? -8.406 -2.055 15.238 1.00 94.12 74 VAL A N 1
ATOM 595 C CA . VAL A 1 74 ? -7.681 -3.353 15.288 1.00 94.12 74 VAL A CA 1
ATOM 596 C C . VAL A 1 74 ? -6.537 -3.439 16.307 1.00 94.12 74 VAL A C 1
ATOM 598 O O . VAL A 1 74 ? -5.818 -4.433 16.305 1.00 94.12 74 VAL A O 1
ATOM 601 N N . ASP A 1 75 ? -6.368 -2.433 17.169 1.00 92.62 75 ASP A N 1
ATOM 602 C CA . ASP A 1 75 ? -5.349 -2.378 18.235 1.00 92.62 75 ASP A CA 1
ATOM 603 C C . ASP A 1 75 ? -3.921 -2.720 17.759 1.00 92.62 75 ASP A C 1
ATOM 605 O O . ASP A 1 75 ? -3.195 -3.546 18.314 1.00 92.62 75 ASP A O 1
ATOM 609 N N . ILE A 1 76 ? -3.495 -2.070 16.673 1.00 93.94 76 ILE A N 1
ATOM 610 C CA . ILE A 1 76 ? -2.128 -2.164 16.150 1.00 93.94 76 ILE A CA 1
ATOM 611 C C . ILE A 1 76 ? -1.377 -0.852 16.367 1.00 93.94 76 ILE A C 1
ATOM 613 O O . ILE A 1 76 ? -1.941 0.227 16.247 1.00 93.94 76 ILE A O 1
ATOM 617 N N . ARG A 1 77 ? -0.072 -0.926 16.660 1.00 91.12 77 ARG A N 1
ATOM 618 C CA . ARG A 1 77 ? 0.767 0.266 16.907 1.00 91.12 77 ARG A CA 1
ATOM 619 C C . ARG A 1 77 ? 1.860 0.520 15.870 1.00 91.12 77 ARG A C 1
ATOM 621 O O . ARG A 1 77 ? 2.342 1.643 15.771 1.00 91.12 77 ARG A O 1
ATOM 628 N N . LYS A 1 78 ? 2.283 -0.504 15.125 1.00 91.44 78 LYS A N 1
ATOM 629 C CA . LYS A 1 78 ? 3.387 -0.441 14.148 1.00 91.44 78 LYS A CA 1
ATOM 630 C C . LYS A 1 78 ? 2.959 -1.073 12.834 1.00 91.44 78 LYS A C 1
ATOM 632 O O . LYS A 1 78 ? 2.157 -1.995 12.869 1.00 91.44 78 LYS A O 1
ATOM 637 N N . HIS A 1 79 ? 3.536 -0.622 11.719 1.00 92.31 79 HIS A N 1
ATOM 638 C CA . HIS A 1 79 ? 3.189 -1.096 10.371 1.00 92.31 79 HIS A CA 1
ATOM 639 C C . HIS A 1 79 ? 1.681 -1.019 10.105 1.00 92.31 79 HIS A C 1
ATOM 641 O O . HIS A 1 79 ? 1.071 -1.978 9.648 1.00 92.31 79 HIS A O 1
ATOM 647 N N . VAL A 1 80 ? 1.070 0.105 10.479 1.00 96.88 80 VAL A N 1
ATOM 648 C CA . VAL A 1 80 ? -0.373 0.303 10.345 1.00 96.88 80 VAL A CA 1
ATOM 649 C C . VAL A 1 80 ? -0.716 0.417 8.854 1.00 96.88 80 VAL A C 1
ATOM 651 O O . VAL A 1 80 ? -0.176 1.310 8.197 1.00 96.88 80 VAL A O 1
ATOM 654 N N . PRO A 1 81 ? -1.580 -0.456 8.308 1.00 97.75 81 PRO A N 1
ATOM 655 C CA . PRO A 1 81 ? -2.093 -0.303 6.955 1.00 97.75 81 PRO A CA 1
ATOM 656 C C . PRO A 1 81 ? -2.856 1.012 6.767 1.00 97.75 81 PRO A C 1
ATOM 658 O O . PRO A 1 81 ? -3.425 1.575 7.702 1.00 97.75 81 PRO A O 1
ATOM 661 N N . VAL A 1 82 ? -2.900 1.485 5.530 1.00 97.56 82 VAL A N 1
ATOM 662 C CA . VAL A 1 82 ? -3.557 2.722 5.124 1.00 97.56 82 VAL A CA 1
ATOM 663 C C . VAL A 1 82 ? -4.761 2.369 4.267 1.00 97.56 82 VAL A C 1
ATOM 665 O O . VAL A 1 82 ? -4.624 1.970 3.111 1.00 97.56 82 VAL A O 1
ATOM 668 N N . TYR A 1 83 ? -5.948 2.522 4.849 1.00 96.50 83 TYR A N 1
ATOM 669 C CA . TYR A 1 83 ? -7.222 2.362 4.155 1.00 96.50 83 TYR A CA 1
ATOM 670 C C . TYR A 1 83 ? -7.581 3.654 3.419 1.00 96.50 83 TYR A C 1
ATOM 672 O O . TYR A 1 83 ? -8.049 4.602 4.051 1.00 96.50 83 TYR A O 1
ATOM 680 N N . VAL A 1 84 ? -7.365 3.720 2.104 1.00 94.81 84 VAL A N 1
ATOM 681 C CA . VAL A 1 84 ? -7.749 4.881 1.281 1.00 94.81 84 VAL A CA 1
ATOM 682 C C . VAL A 1 84 ? -9.210 4.753 0.848 1.00 94.81 84 VAL A C 1
ATOM 684 O O . VAL A 1 84 ? -10.013 5.652 1.093 1.00 94.81 84 VAL A O 1
ATOM 687 N N . ASN A 1 85 ? -9.563 3.621 0.246 1.00 92.12 85 ASN A N 1
ATOM 688 C CA . ASN A 1 85 ? -10.917 3.258 -0.167 1.00 92.12 85 ASN A CA 1
ATOM 689 C C . ASN A 1 85 ? -11.022 1.727 -0.306 1.00 92.12 85 ASN A C 1
ATOM 691 O O . ASN A 1 85 ? -10.058 1.010 -0.032 1.00 92.12 85 ASN A O 1
ATOM 695 N N . ASP A 1 86 ? -12.177 1.238 -0.751 1.00 90.38 86 ASP A N 1
ATOM 696 C CA . ASP A 1 86 ? -12.481 -0.195 -0.860 1.00 90.38 86 ASP A CA 1
ATOM 697 C C . ASP A 1 86 ? -11.575 -0.959 -1.841 1.00 90.38 86 ASP A C 1
ATOM 699 O O . ASP A 1 86 ? -11.432 -2.173 -1.710 1.00 90.38 86 ASP A O 1
ATOM 703 N N . GLU A 1 87 ? -10.937 -0.261 -2.783 1.00 91.38 87 GLU A N 1
ATOM 704 C CA . GLU A 1 87 ? -10.019 -0.814 -3.788 1.00 91.38 87 GLU A CA 1
ATOM 705 C C . GLU A 1 87 ? -8.541 -0.578 -3.441 1.00 91.38 87 GLU A C 1
ATOM 707 O O . GLU A 1 87 ? -7.655 -1.194 -4.028 1.00 91.38 87 GLU A O 1
ATOM 712 N N . HIS A 1 88 ? -8.249 0.311 -2.491 1.00 94.38 88 HIS A N 1
ATOM 713 C CA . HIS A 1 88 ? -6.899 0.783 -2.201 1.00 94.38 88 HIS A CA 1
ATOM 714 C C . HIS A 1 88 ? -6.630 0.730 -0.699 1.00 94.38 88 HIS A C 1
ATOM 716 O O . HIS A 1 88 ? -6.907 1.674 0.051 1.00 94.38 88 HIS A O 1
ATOM 722 N N . ILE A 1 89 ? -6.050 -0.390 -0.266 1.00 97.31 89 ILE A N 1
ATOM 723 C CA . ILE A 1 89 ? -5.624 -0.603 1.118 1.00 97.31 89 ILE A CA 1
ATOM 724 C C . ILE A 1 89 ? -4.152 -0.988 1.107 1.00 97.31 89 ILE A C 1
ATOM 726 O O . ILE A 1 89 ? -3.799 -2.123 0.787 1.00 97.31 89 ILE A O 1
ATOM 730 N N . PHE A 1 90 ? -3.292 -0.042 1.462 1.00 97.94 90 PHE A N 1
ATOM 731 C CA . PHE A 1 90 ? -1.850 -0.222 1.357 1.00 97.94 90 PHE A CA 1
ATOM 732 C C . PHE A 1 90 ? -1.234 -0.655 2.681 1.00 97.94 90 PHE A C 1
ATOM 734 O O . PHE A 1 90 ? -1.596 -0.145 3.737 1.00 97.94 90 PHE A O 1
ATOM 741 N N . PHE A 1 91 ? -0.251 -1.544 2.639 1.00 97.75 91 PHE A N 1
ATOM 742 C CA . PHE A 1 91 ? 0.596 -1.849 3.789 1.00 97.75 91 PHE A CA 1
ATOM 743 C C . PHE A 1 91 ? 2.065 -1.850 3.384 1.00 97.75 91 PHE A C 1
ATOM 745 O O . PHE A 1 91 ? 2.414 -2.200 2.258 1.00 97.75 91 PHE A O 1
ATOM 752 N N . GLU A 1 92 ? 2.928 -1.470 4.319 1.00 96.19 92 GLU A N 1
ATOM 753 C CA . GLU A 1 92 ? 4.374 -1.500 4.130 1.00 96.19 92 GLU A CA 1
ATOM 754 C C . GLU A 1 92 ? 4.878 -2.947 4.220 1.00 96.19 92 GLU A C 1
ATOM 756 O O . GLU A 1 92 ? 4.942 -3.545 5.300 1.00 96.19 92 GLU A O 1
ATOM 761 N N . ALA A 1 93 ? 5.192 -3.532 3.066 1.00 95.12 93 ALA A N 1
ATOM 762 C CA . ALA A 1 93 ? 5.720 -4.886 2.973 1.00 95.12 93 ALA A CA 1
ATOM 763 C C . ALA A 1 93 ? 7.213 -4.922 3.312 1.00 95.12 93 ALA A C 1
ATOM 765 O O . ALA A 1 93 ? 7.657 -5.866 3.966 1.00 95.12 93 ALA A O 1
ATOM 766 N N . GLU A 1 94 ? 7.960 -3.886 2.917 1.00 92.25 94 GLU A N 1
ATOM 767 C CA . GLU A 1 94 ? 9.383 -3.649 3.198 1.00 92.25 94 GLU A CA 1
ATOM 768 C C . GLU A 1 94 ? 9.663 -2.144 3.245 1.00 92.25 94 GLU A C 1
ATOM 770 O O . GLU A 1 94 ? 8.797 -1.343 2.894 1.00 92.25 94 GLU A O 1
ATOM 775 N N . ASP A 1 95 ? 10.876 -1.759 3.643 1.00 88.94 95 ASP A N 1
ATOM 776 C CA . ASP A 1 95 ? 11.284 -0.356 3.679 1.00 88.94 95 ASP A CA 1
ATOM 777 C C . ASP A 1 95 ? 11.093 0.282 2.296 1.00 88.94 95 ASP A C 1
ATOM 779 O O . ASP A 1 95 ? 11.762 -0.071 1.323 1.00 88.94 95 ASP A O 1
ATOM 783 N N . ASN A 1 96 ? 10.183 1.254 2.214 1.00 87.69 96 ASN A N 1
ATOM 784 C CA . ASN A 1 96 ? 9.793 1.936 0.975 1.00 87.69 96 ASN A CA 1
ATOM 785 C C . ASN A 1 96 ? 9.105 1.055 -0.081 1.00 87.69 96 ASN A C 1
ATOM 787 O O . ASN A 1 96 ? 8.991 1.501 -1.221 1.00 87.69 96 ASN A O 1
ATOM 791 N N . LEU A 1 97 ? 8.620 -0.140 0.266 1.00 94.69 97 LEU A N 1
ATOM 792 C CA . LEU A 1 97 ? 7.766 -0.963 -0.592 1.00 94.69 97 LEU A CA 1
ATOM 793 C C . LEU A 1 97 ? 6.394 -1.123 0.055 1.00 94.69 97 LEU A C 1
ATOM 795 O O . LEU A 1 97 ? 6.240 -1.776 1.089 1.00 94.69 97 LEU A O 1
ATOM 799 N N . TRP A 1 98 ? 5.382 -0.566 -0.598 1.00 97.44 98 TRP A N 1
ATOM 800 C CA . TRP A 1 98 ? 4.003 -0.632 -0.141 1.00 97.44 98 TRP A CA 1
ATOM 801 C C . TRP A 1 98 ? 3.150 -1.398 -1.135 1.00 97.44 98 TRP A C 1
ATOM 803 O O . TRP A 1 98 ? 3.167 -1.097 -2.324 1.00 97.44 98 TRP A O 1
ATOM 813 N N . ILE A 1 99 ? 2.383 -2.365 -0.647 1.00 97.94 99 ILE A N 1
ATOM 814 C CA . ILE A 1 99 ? 1.556 -3.250 -1.468 1.00 97.94 99 ILE A CA 1
ATOM 815 C C . ILE A 1 99 ? 0.089 -2.935 -1.218 1.00 97.94 99 ILE A C 1
ATOM 817 O O . ILE A 1 99 ? -0.317 -2.753 -0.070 1.00 97.94 99 ILE A O 1
ATOM 821 N N . ASN A 1 100 ? -0.710 -2.891 -2.282 1.00 97.56 100 ASN A N 1
ATOM 822 C CA . ASN A 1 100 ? -2.158 -2.840 -2.173 1.00 97.56 100 ASN A CA 1
ATOM 823 C C . ASN A 1 100 ? -2.705 -4.243 -1.900 1.00 97.56 100 ASN A C 1
ATOM 825 O O . ASN A 1 100 ? -2.652 -5.118 -2.762 1.00 97.56 100 ASN A O 1
ATOM 829 N N . ALA A 1 101 ? -3.281 -4.452 -0.721 1.00 97.50 101 ALA A N 1
ATOM 830 C CA . ALA A 1 101 ? -3.868 -5.731 -0.345 1.00 97.50 101 ALA A CA 1
ATOM 831 C C . ALA A 1 101 ? -5.024 -6.154 -1.265 1.00 97.50 101 ALA A C 1
ATOM 833 O O . ALA A 1 101 ? -5.248 -7.348 -1.426 1.00 97.50 101 ALA A O 1
ATOM 834 N N . GLN A 1 102 ? -5.750 -5.203 -1.866 1.00 95.44 102 GLN A N 1
ATOM 835 C CA . GLN A 1 102 ? -6.869 -5.508 -2.768 1.00 95.44 102 GLN A CA 1
ATOM 836 C C . GLN A 1 102 ? -6.421 -6.002 -4.148 1.00 95.44 102 GLN A C 1
ATOM 838 O O . GLN A 1 102 ? -7.202 -6.636 -4.846 1.00 95.44 102 GLN A O 1
ATOM 843 N N . ALA A 1 103 ? -5.171 -5.747 -4.539 1.00 96.56 103 ALA A N 1
ATOM 844 C CA . ALA A 1 103 ? -4.637 -6.208 -5.817 1.00 96.56 103 ALA A CA 1
ATOM 845 C C . ALA A 1 103 ? -4.077 -7.641 -5.752 1.00 96.56 103 ALA A C 1
ATOM 847 O O . ALA A 1 103 ? -3.779 -8.233 -6.791 1.00 96.56 103 ALA A O 1
ATOM 848 N N . ILE A 1 104 ? -3.894 -8.194 -4.545 1.00 97.12 104 ILE A N 1
ATOM 849 C CA . ILE A 1 104 ? -3.264 -9.500 -4.322 1.00 97.12 104 ILE A CA 1
ATOM 850 C C . ILE A 1 104 ? -4.232 -10.619 -4.707 1.00 97.12 104 ILE A C 1
ATOM 852 O O . ILE A 1 104 ? -5.273 -10.793 -4.081 1.00 97.12 104 ILE A O 1
ATOM 856 N N . ALA A 1 105 ? -3.826 -11.449 -5.666 1.00 97.12 105 ALA A N 1
ATOM 857 C CA . ALA A 1 105 ? -4.534 -12.674 -6.012 1.00 97.12 105 ALA A CA 1
ATOM 858 C C . ALA A 1 105 ? -4.144 -13.841 -5.094 1.00 97.12 105 ALA A C 1
ATOM 860 O O . ALA A 1 105 ? -5.004 -14.609 -4.665 1.00 97.12 105 ALA A O 1
ATOM 861 N N . ARG A 1 106 ? -2.845 -14.001 -4.808 1.00 97.00 106 ARG A N 1
ATOM 862 C CA . ARG A 1 106 ? -2.317 -15.026 -3.891 1.00 97.00 106 ARG A CA 1
ATOM 863 C C . ARG A 1 106 ? -0.897 -14.702 -3.426 1.00 97.00 106 ARG A C 1
ATOM 865 O O . ARG A 1 106 ? -0.233 -13.831 -3.987 1.00 97.00 106 ARG A O 1
ATOM 872 N N . ILE A 1 107 ? -0.432 -15.447 -2.427 1.00 97.31 107 ILE A N 1
ATOM 873 C CA . ILE A 1 107 ? 0.942 -15.390 -1.920 1.00 97.31 107 ILE A CA 1
ATOM 874 C C . ILE A 1 107 ? 1.555 -16.784 -2.025 1.00 97.31 107 ILE A C 1
ATOM 876 O O . ILE A 1 107 ? 1.075 -17.724 -1.391 1.00 97.31 107 ILE A O 1
ATOM 880 N N . ASP A 1 108 ? 2.636 -16.900 -2.790 1.00 96.81 108 ASP A N 1
ATOM 881 C CA . ASP A 1 108 ? 3.361 -18.148 -3.001 1.00 96.81 108 ASP A CA 1
ATOM 882 C C . ASP A 1 108 ? 4.627 -18.157 -2.122 1.00 96.81 108 ASP A C 1
ATOM 884 O O . ASP A 1 108 ? 5.509 -17.301 -2.225 1.00 96.81 108 ASP A O 1
ATOM 888 N N . HIS A 1 109 ? 4.739 -19.119 -1.203 1.00 94.50 109 HIS A N 1
ATOM 889 C CA . HIS A 1 109 ? 5.878 -19.191 -0.283 1.00 94.50 109 HIS A CA 1
ATOM 890 C C . HIS A 1 109 ? 7.082 -19.841 -0.957 1.00 94.50 109 HIS A C 1
ATOM 892 O O . HIS A 1 109 ? 7.177 -21.064 -1.038 1.00 94.50 109 HIS A O 1
ATOM 898 N N . THR A 1 110 ? 8.059 -19.031 -1.365 1.00 90.00 110 THR A N 1
ATOM 899 C CA . THR A 1 110 ? 9.331 -19.547 -1.883 1.00 90.00 110 THR A CA 1
ATOM 900 C C . THR A 1 110 ? 10.132 -20.256 -0.786 1.00 90.00 110 THR A C 1
ATOM 902 O O . THR A 1 110 ? 10.732 -21.299 -1.024 1.00 90.00 110 THR A O 1
ATOM 905 N N . ASN A 1 111 ? 10.181 -19.687 0.427 1.00 91.56 111 ASN A N 1
ATOM 906 C CA . ASN A 1 111 ? 10.750 -20.316 1.626 1.00 91.56 111 ASN A CA 1
ATOM 907 C C . ASN A 1 111 ? 10.294 -19.590 2.912 1.00 91.56 111 ASN A C 1
ATOM 909 O O . ASN A 1 111 ? 9.486 -18.668 2.883 1.00 91.56 111 ASN A O 1
ATOM 913 N N . LYS A 1 112 ? 10.849 -19.960 4.077 1.00 89.69 112 LYS A N 1
ATOM 914 C CA . LYS A 1 112 ? 10.498 -19.341 5.376 1.00 89.69 112 LYS A CA 1
ATOM 915 C C . LYS A 1 112 ? 10.783 -17.830 5.472 1.00 89.69 112 LYS A C 1
ATOM 917 O O . LYS A 1 112 ? 10.257 -17.181 6.372 1.00 89.69 112 LYS A O 1
ATOM 922 N N . LYS A 1 113 ? 11.646 -17.280 4.615 1.00 93.00 113 LYS A N 1
ATOM 923 C CA . LYS A 1 113 ? 12.087 -15.875 4.638 1.00 93.00 113 LYS A CA 1
ATOM 924 C C . LYS A 1 113 ? 11.555 -15.048 3.470 1.00 93.00 113 LYS A C 1
ATOM 926 O O . LYS A 1 113 ? 11.607 -13.825 3.566 1.00 93.00 113 LYS A O 1
ATOM 931 N N . ARG A 1 114 ? 11.083 -15.687 2.398 1.00 95.75 114 ARG A N 1
ATOM 932 C CA . ARG A 1 114 ? 10.682 -15.029 1.151 1.00 95.75 114 ARG A CA 1
ATOM 933 C C . ARG A 1 114 ? 9.370 -15.600 0.633 1.00 95.75 114 ARG A C 1
ATOM 935 O O . ARG A 1 114 ? 9.178 -16.815 0.662 1.00 95.75 114 ARG A O 1
ATOM 942 N N . CYS A 1 115 ? 8.524 -14.726 0.121 1.00 97.00 115 CYS A N 1
ATOM 943 C CA . CYS A 1 115 ? 7.325 -15.083 -0.623 1.00 97.00 115 CYS A CA 1
ATOM 944 C C . CYS A 1 115 ? 7.239 -14.253 -1.898 1.00 97.00 115 CYS A C 1
ATOM 946 O O . CYS A 1 115 ? 7.820 -13.175 -1.989 1.00 97.00 115 CYS A O 1
ATOM 948 N N . GLU A 1 116 ? 6.490 -14.750 -2.863 1.00 97.94 116 GLU A N 1
ATOM 949 C CA . GLU A 1 116 ? 6.080 -14.015 -4.045 1.00 97.94 116 GLU A CA 1
ATOM 950 C C . GLU A 1 116 ? 4.625 -13.583 -3.863 1.00 97.94 116 GLU A C 1
ATOM 952 O O . GLU A 1 116 ? 3.743 -14.406 -3.615 1.00 97.94 116 GLU A O 1
ATOM 957 N N . VAL A 1 117 ? 4.381 -12.278 -3.934 1.00 98.06 117 VAL A N 1
ATOM 958 C CA . VAL A 1 117 ? 3.036 -11.708 -3.964 1.00 98.06 117 VAL A CA 1
ATOM 959 C C . VAL A 1 117 ? 2.623 -11.624 -5.425 1.00 98.06 117 VAL A C 1
ATOM 961 O O . VAL A 1 117 ? 3.262 -10.918 -6.204 1.00 98.06 117 VAL A O 1
ATOM 964 N N . VAL A 1 118 ? 1.576 -12.358 -5.794 1.00 97.50 118 VAL A N 1
ATOM 965 C CA . VAL A 1 118 ? 1.059 -12.410 -7.165 1.00 97.50 118 VAL A CA 1
ATOM 966 C C . VAL A 1 118 ? -0.224 -11.595 -7.239 1.00 97.50 118 VAL A C 1
ATOM 968 O O . VAL A 1 118 ? -1.149 -11.814 -6.451 1.00 97.50 118 VAL A O 1
ATOM 971 N N . PHE A 1 119 ? -0.284 -10.667 -8.188 1.00 97.31 119 PHE A N 1
ATOM 972 C CA . PHE A 1 119 ? -1.408 -9.757 -8.381 1.00 97.31 119 PHE A CA 1
ATOM 973 C C . PHE A 1 119 ? -2.437 -10.313 -9.373 1.00 97.31 119 PHE A C 1
ATOM 975 O O . PHE A 1 119 ? -2.168 -11.254 -10.125 1.00 97.31 119 PHE A O 1
ATOM 982 N N . HIS A 1 120 ? -3.641 -9.736 -9.376 1.00 95.25 120 HIS A N 1
ATOM 983 C CA . HIS A 1 120 ? -4.724 -10.140 -10.282 1.00 95.25 120 HIS A CA 1
ATOM 984 C C . HIS A 1 120 ? -4.396 -9.962 -11.771 1.00 95.25 120 HIS A C 1
ATOM 986 O O . HIS A 1 120 ? -4.952 -10.680 -12.596 1.00 95.25 120 HIS A O 1
ATOM 992 N N . ASP A 1 121 ? -3.475 -9.062 -12.116 1.00 93.25 121 ASP A N 1
ATOM 993 C CA . ASP A 1 121 ? -2.996 -8.842 -13.487 1.00 93.25 121 ASP A CA 1
ATOM 994 C C . ASP A 1 121 ? -1.826 -9.758 -13.891 1.00 93.25 121 ASP A C 1
ATOM 996 O O . ASP A 1 121 ? -1.196 -9.546 -14.926 1.00 93.25 121 ASP A O 1
ATOM 1000 N N . HIS A 1 122 ? -1.534 -10.777 -13.077 1.00 93.50 122 HIS A N 1
ATOM 1001 C CA . HIS A 1 122 ? -0.437 -11.732 -13.247 1.00 93.50 122 HIS A CA 1
ATOM 1002 C C . HIS A 1 122 ? 0.974 -11.152 -13.101 1.00 93.50 122 HIS A C 1
ATOM 1004 O O . HIS A 1 122 ? 1.943 -11.900 -13.240 1.00 93.50 122 HIS A O 1
ATOM 1010 N N . THR A 1 123 ? 1.119 -9.866 -12.772 1.00 95.12 123 THR A N 1
ATOM 1011 C CA . THR A 1 123 ? 2.403 -9.349 -12.295 1.00 95.12 123 THR A CA 1
ATOM 1012 C C . THR A 1 123 ? 2.692 -9.889 -10.896 1.00 95.12 123 THR A C 1
ATOM 1014 O O . THR A 1 123 ? 1.798 -10.353 -10.178 1.00 95.12 123 THR A O 1
ATOM 1017 N N . SER A 1 124 ? 3.957 -9.856 -10.491 1.00 96.06 124 SER A N 1
ATOM 1018 C CA . SER A 1 124 ? 4.356 -10.312 -9.166 1.00 96.06 124 SER A CA 1
ATOM 1019 C C . SER A 1 124 ? 5.507 -9.496 -8.602 1.00 96.06 124 SER A C 1
ATOM 1021 O O . SER A 1 124 ? 6.236 -8.809 -9.322 1.00 96.06 124 SER A O 1
ATOM 1023 N N . ILE A 1 125 ? 5.658 -9.563 -7.282 1.00 96.31 125 ILE A N 1
ATOM 1024 C CA . ILE A 1 125 ? 6.804 -9.010 -6.571 1.00 96.31 125 ILE A CA 1
ATOM 1025 C C . ILE A 1 125 ? 7.279 -9.988 -5.500 1.00 96.31 125 ILE A C 1
ATOM 1027 O O . ILE A 1 125 ? 6.490 -10.563 -4.750 1.00 96.31 125 ILE A O 1
ATOM 1031 N N . VAL A 1 126 ? 8.594 -10.187 -5.429 1.00 96.62 126 VAL A N 1
ATOM 1032 C CA . VAL A 1 126 ? 9.209 -10.999 -4.378 1.00 96.62 126 VAL A CA 1
ATOM 1033 C C . VAL A 1 126 ? 9.402 -10.133 -3.148 1.00 96.62 126 VAL A C 1
ATOM 1035 O O . VAL A 1 126 ? 10.081 -9.112 -3.221 1.00 96.62 126 VAL A O 1
ATOM 1038 N N . CYS A 1 127 ? 8.871 -10.590 -2.019 1.00 96.31 127 CYS A N 1
ATOM 1039 C CA . CYS A 1 127 ? 9.001 -9.919 -0.739 1.00 96.31 127 CYS A CA 1
ATOM 1040 C C . CYS A 1 127 ? 9.744 -10.760 0.299 1.00 96.31 127 CYS A C 1
ATOM 1042 O O . CYS A 1 127 ? 9.751 -11.998 0.266 1.00 96.31 127 CYS A O 1
ATOM 1044 N N . ILE A 1 128 ? 10.340 -10.079 1.270 1.00 94.50 128 ILE A N 1
ATOM 1045 C CA . ILE A 1 128 ? 10.864 -10.676 2.498 1.00 94.50 128 ILE A CA 1
ATOM 1046 C C . ILE A 1 128 ? 9.837 -10.594 3.637 1.00 94.50 128 ILE A C 1
ATOM 1048 O O . ILE A 1 128 ? 8.936 -9.763 3.648 1.00 94.50 128 ILE A O 1
ATOM 1052 N N . HIS A 1 129 ? 9.984 -11.473 4.631 1.00 93.6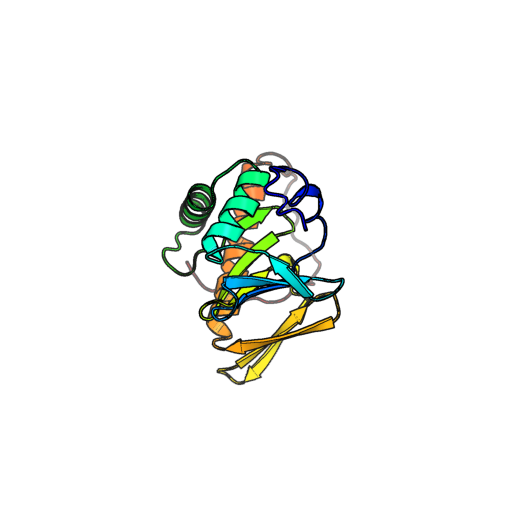2 129 HIS A N 1
ATOM 1053 C CA . HIS A 1 129 ? 9.113 -11.558 5.817 1.00 93.62 129 HIS A CA 1
ATOM 1054 C C . HIS A 1 129 ? 7.657 -12.005 5.543 1.00 93.62 129 HIS A C 1
ATOM 1056 O O . HIS A 1 129 ? 6.721 -11.316 5.957 1.00 93.62 129 HIS A O 1
ATOM 1062 N N . PRO A 1 130 ? 7.434 -13.210 4.976 1.00 94.75 130 PRO A N 1
ATOM 1063 C CA . PRO A 1 130 ? 6.094 -13.725 4.654 1.00 94.75 130 PRO A CA 1
ATOM 1064 C C . PRO A 1 130 ? 5.101 -13.649 5.823 1.00 94.75 130 PRO A C 1
ATOM 1066 O O . PRO A 1 130 ? 4.001 -13.135 5.669 1.00 94.75 130 PRO A O 1
ATOM 1069 N N . ARG A 1 131 ? 5.529 -14.032 7.036 1.00 94.50 131 ARG A N 1
ATOM 1070 C CA . ARG A 1 131 ? 4.679 -13.977 8.241 1.00 94.50 131 ARG A CA 1
ATOM 1071 C C . ARG A 1 131 ? 4.170 -12.573 8.574 1.00 94.50 131 ARG A C 1
ATOM 1073 O O . ARG A 1 131 ? 3.086 -12.427 9.132 1.00 94.50 131 ARG A O 1
ATOM 1080 N N . ARG A 1 132 ? 4.964 -11.531 8.290 1.00 94.31 132 ARG A N 1
ATOM 1081 C CA . ARG A 1 132 ? 4.539 -10.140 8.504 1.00 94.31 132 ARG A CA 1
ATOM 1082 C C . ARG A 1 132 ? 3.454 -9.770 7.499 1.00 94.31 132 ARG A C 1
ATOM 1084 O O . ARG A 1 132 ? 2.462 -9.175 7.900 1.00 94.31 132 ARG A O 1
ATOM 1091 N N . ILE A 1 133 ? 3.633 -10.149 6.237 1.00 96.25 133 ILE A N 1
ATOM 1092 C CA . ILE A 1 133 ? 2.674 -9.886 5.160 1.00 96.25 133 ILE A CA 1
ATOM 1093 C C . ILE A 1 133 ? 1.339 -10.578 5.453 1.00 96.25 133 ILE A C 1
ATOM 1095 O O . ILE A 1 133 ? 0.305 -9.916 5.471 1.00 96.25 133 ILE A O 1
ATOM 1099 N N . GLU A 1 134 ? 1.362 -11.869 5.789 1.00 95.44 134 GLU A N 1
ATOM 1100 C CA . GLU A 1 134 ? 0.159 -12.627 6.166 1.00 95.44 134 GLU A CA 1
ATOM 1101 C C . GLU A 1 134 ? -0.570 -11.982 7.351 1.00 95.44 134 GLU A C 1
ATOM 1103 O O . GLU A 1 134 ? -1.785 -11.785 7.310 1.00 95.44 134 GLU A O 1
ATOM 1108 N N . ARG A 1 135 ? 0.174 -11.581 8.392 1.00 96.19 135 ARG A N 1
ATOM 1109 C CA . ARG A 1 135 ? -0.395 -10.880 9.549 1.00 96.19 135 ARG A CA 1
ATOM 1110 C C . ARG A 1 135 ? -1.067 -9.567 9.145 1.00 96.19 135 ARG A C 1
ATOM 1112 O O . ARG A 1 135 ? -2.162 -9.283 9.623 1.00 96.19 135 ARG A O 1
ATOM 1119 N N . LEU A 1 136 ? -0.423 -8.757 8.305 1.00 97.00 136 LEU A N 1
ATOM 1120 C CA . LEU A 1 136 ? -0.971 -7.473 7.856 1.00 97.00 136 LEU A CA 1
ATOM 1121 C C . LEU A 1 136 ? -2.249 -7.665 7.035 1.00 97.00 136 LEU A C 1
ATOM 1123 O O . LEU A 1 136 ? -3.223 -6.952 7.264 1.00 97.00 136 LEU A O 1
ATOM 1127 N N . ILE A 1 137 ? -2.292 -8.673 6.162 1.00 96.94 137 ILE A N 1
ATOM 1128 C CA . ILE A 1 137 ? -3.501 -9.032 5.407 1.00 96.94 137 ILE A CA 1
ATOM 1129 C C . ILE A 1 137 ? -4.626 -9.473 6.347 1.00 96.94 137 ILE A C 1
ATOM 1131 O O . ILE A 1 137 ? -5.757 -9.007 6.204 1.00 96.94 137 ILE A O 1
ATOM 1135 N N . GLY A 1 138 ? -4.324 -10.299 7.353 1.00 96.69 138 GLY A N 1
ATOM 1136 C CA . GLY A 1 138 ? -5.298 -10.697 8.373 1.00 96.69 138 GLY A CA 1
ATOM 1137 C C . GLY A 1 138 ? -5.879 -9.502 9.136 1.00 96.69 138 GLY A C 1
ATOM 1138 O O . GLY A 1 138 ? -7.088 -9.415 9.337 1.00 96.69 138 GLY A O 1
ATOM 1139 N N . LEU A 1 139 ? -5.043 -8.526 9.500 1.00 96.88 139 LEU A N 1
ATOM 1140 C CA . LEU A 1 139 ? -5.494 -7.300 10.167 1.00 96.88 139 LEU A CA 1
ATOM 1141 C C . LEU A 1 139 ? -6.362 -6.424 9.260 1.00 96.88 139 LEU A C 1
ATOM 1143 O O . LEU A 1 139 ? -7.354 -5.866 9.726 1.00 96.88 139 LEU A O 1
ATOM 1147 N N . ILE A 1 140 ? -6.028 -6.327 7.971 1.00 97.19 140 ILE A N 1
ATOM 1148 C CA . ILE A 1 140 ? -6.853 -5.631 6.975 1.00 97.19 140 ILE A CA 1
ATOM 1149 C C . ILE A 1 140 ? -8.225 -6.298 6.857 1.00 97.19 140 ILE A C 1
ATOM 1151 O O . ILE A 1 140 ? -9.241 -5.604 6.856 1.00 97.19 140 ILE A O 1
ATOM 1155 N N . PHE A 1 141 ? -8.274 -7.631 6.814 1.00 95.56 141 PHE A N 1
ATOM 1156 C CA . PHE A 1 141 ? -9.534 -8.372 6.808 1.00 95.56 141 PHE A CA 1
ATOM 1157 C C . PHE A 1 141 ? -10.374 -8.071 8.060 1.00 95.56 141 PHE A C 1
ATOM 1159 O O . PHE A 1 141 ? -11.548 -7.715 7.943 1.00 95.56 141 PHE A O 1
ATOM 1166 N N . CYS A 1 142 ? -9.763 -8.119 9.249 1.00 95.38 142 CYS A N 1
ATOM 1167 C CA . CYS A 1 142 ? -10.428 -7.769 10.506 1.00 95.38 142 CYS A CA 1
ATOM 1168 C C . CYS A 1 142 ? -10.970 -6.334 10.502 1.00 95.38 142 CYS A C 1
ATOM 1170 O O . CYS A 1 142 ? -12.107 -6.109 10.914 1.00 95.38 142 CYS A O 1
ATOM 1172 N N . PHE A 1 143 ? -10.178 -5.371 10.026 1.00 95.69 143 PHE A N 1
ATOM 1173 C CA . PHE A 1 143 ? -10.583 -3.970 9.930 1.00 95.69 143 PHE A CA 1
ATOM 1174 C C . PHE A 1 143 ? -11.814 -3.800 9.032 1.00 95.69 143 PHE A C 1
ATOM 1176 O O . PHE A 1 143 ? -12.814 -3.227 9.460 1.00 95.69 143 PHE A O 1
ATOM 1183 N N . ARG A 1 144 ? -11.789 -4.377 7.823 1.00 93.69 144 ARG A N 1
ATOM 1184 C CA . ARG A 1 144 ? -12.922 -4.328 6.882 1.00 93.69 144 ARG A CA 1
ATOM 1185 C C . ARG A 1 144 ? -14.188 -4.946 7.460 1.00 93.69 144 ARG A C 1
ATOM 1187 O O . ARG A 1 144 ? -15.269 -4.386 7.304 1.00 93.69 144 ARG A O 1
ATOM 1194 N N . HIS A 1 145 ? -14.056 -6.083 8.138 1.00 92.06 145 HIS A N 1
ATOM 1195 C CA . HIS A 1 145 ? -15.190 -6.747 8.768 1.00 92.06 145 HIS A CA 1
ATOM 1196 C C . HIS A 1 145 ? -15.817 -5.885 9.876 1.00 92.06 145 HIS A C 1
ATOM 1198 O O . HIS A 1 145 ? -17.039 -5.831 9.995 1.00 92.06 145 HIS A O 1
ATOM 1204 N N . LYS A 1 146 ? -15.006 -5.171 10.669 1.00 92.38 146 LYS A N 1
ATOM 1205 C CA . LYS A 1 146 ? -15.515 -4.226 11.677 1.00 92.38 146 LYS A CA 1
ATOM 1206 C C . LYS A 1 146 ? -16.265 -3.061 11.034 1.00 92.38 146 LYS A C 1
ATOM 1208 O O . LYS A 1 146 ? -17.404 -2.816 11.416 1.00 92.38 146 LYS A O 1
ATOM 1213 N N . LEU A 1 147 ? -15.692 -2.437 10.001 1.00 89.69 147 LEU A N 1
ATOM 1214 C CA . LEU A 1 147 ? -16.360 -1.354 9.270 1.00 89.69 147 LEU A CA 1
ATOM 1215 C C . LEU A 1 147 ? -17.711 -1.788 8.681 1.00 89.69 147 LEU A C 1
ATOM 1217 O O . LEU A 1 147 ? -18.697 -1.066 8.803 1.00 89.69 147 LEU A O 1
ATOM 1221 N N . ALA A 1 148 ? -17.783 -2.981 8.084 1.00 86.88 148 ALA A N 1
ATOM 1222 C CA . ALA A 1 148 ? -19.023 -3.493 7.502 1.00 86.88 148 ALA A CA 1
ATOM 1223 C C . ALA A 1 148 ? -20.141 -3.667 8.549 1.00 86.88 148 ALA A C 1
ATOM 1225 O O . ALA A 1 148 ? -21.289 -3.311 8.289 1.00 86.88 148 ALA A O 1
ATOM 1226 N N . ASN A 1 149 ? -19.803 -4.167 9.741 1.00 83.19 149 ASN A N 1
ATOM 1227 C CA . ASN A 1 149 ? -20.776 -4.394 10.813 1.00 83.19 149 ASN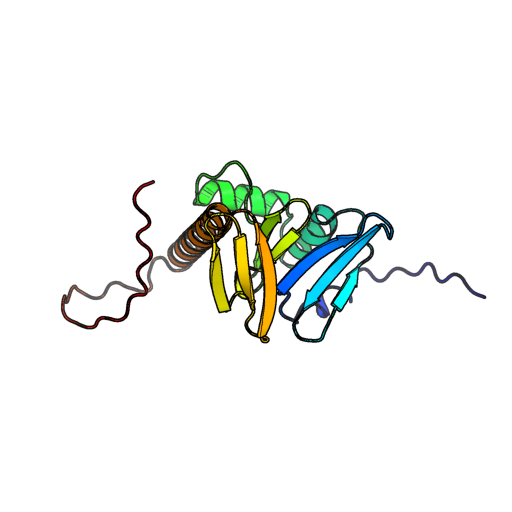 A CA 1
ATOM 1228 C C . ASN A 1 149 ? -21.212 -3.104 11.524 1.00 83.19 149 ASN A C 1
ATOM 1230 O O . ASN A 1 149 ? -22.325 -3.039 12.038 1.00 83.19 149 ASN A O 1
ATOM 1234 N N . GLU A 1 150 ? -20.363 -2.076 11.550 1.00 79.25 150 GLU A N 1
ATOM 1235 C CA . GLU A 1 150 ? -20.702 -0.771 12.131 1.00 79.25 150 GLU A CA 1
ATOM 1236 C C . GLU A 1 150 ? -21.580 0.078 11.197 1.00 79.25 150 GLU A C 1
ATOM 1238 O O . GLU A 1 150 ? -22.449 0.810 11.668 1.00 79.25 150 GLU A O 1
ATOM 1243 N N . ILE A 1 151 ? -21.398 -0.044 9.877 1.00 64.50 151 ILE A N 1
ATOM 1244 C CA . ILE A 1 151 ? -22.172 0.699 8.867 1.00 64.50 151 ILE A CA 1
ATOM 1245 C C . ILE A 1 151 ? -23.528 0.024 8.579 1.00 64.50 151 ILE A C 1
ATOM 1247 O O . ILE A 1 151 ? -24.496 0.703 8.234 1.00 64.50 151 ILE A O 1
ATOM 1251 N N . LEU A 1 152 ? -23.641 -1.296 8.771 1.00 50.25 152 LEU A N 1
ATOM 1252 C CA . LEU A 1 152 ? -24.881 -2.064 8.597 1.00 50.25 152 LEU A CA 1
ATOM 1253 C C . LEU A 1 152 ? -25.266 -2.843 9.869 1.00 50.25 152 LEU A C 1
ATOM 1255 O O . LEU A 1 152 ? -25.323 -4.074 9.837 1.00 50.25 152 LEU A O 1
ATOM 1259 N N . PRO A 1 153 ? -25.617 -2.177 10.984 1.00 50.81 153 PRO A N 1
ATOM 1260 C CA . PRO A 1 153 ? -25.930 -2.878 12.229 1.00 50.81 153 PRO A CA 1
ATOM 1261 C C . PRO A 1 153 ? -27.195 -3.761 12.162 1.00 50.81 153 PRO A C 1
ATOM 1263 O O . PRO A 1 153 ? -27.419 -4.554 13.069 1.00 50.81 153 PRO A O 1
ATOM 1266 N N . ASN A 1 154 ? -28.022 -3.661 11.107 1.00 43.12 154 ASN A N 1
ATOM 1267 C CA . ASN A 1 154 ? -29.364 -4.267 11.053 1.00 43.12 154 ASN A CA 1
ATOM 1268 C C . ASN A 1 154 ? -29.688 -5.108 9.801 1.00 43.12 154 ASN A C 1
ATOM 1270 O O . ASN A 1 154 ? -30.854 -5.422 9.566 1.00 43.12 154 ASN A O 1
ATOM 1274 N N . ALA A 1 155 ? -28.702 -5.528 9.007 1.00 44.06 155 ALA A N 1
ATOM 1275 C CA . ALA A 1 155 ? -28.953 -6.360 7.822 1.00 44.06 155 ALA A CA 1
ATOM 1276 C C . ALA A 1 155 ? -28.697 -7.864 8.053 1.00 44.06 155 ALA A C 1
ATOM 1278 O O . ALA A 1 155 ? -28.215 -8.544 7.156 1.00 44.06 155 ALA A O 1
ATOM 1279 N N . SER A 1 156 ? -28.969 -8.404 9.248 1.00 39.41 156 SER A N 1
ATOM 1280 C CA . SER A 1 156 ? -29.235 -9.844 9.448 1.00 39.41 156 SER A CA 1
ATOM 1281 C C . SER A 1 156 ? -29.561 -10.181 10.907 1.00 39.41 156 SER A C 1
ATOM 1283 O O . SER A 1 156 ? -28.705 -10.540 11.707 1.00 39.41 156 SER A O 1
ATOM 1285 N N . SER A 1 157 ? -30.851 -10.190 11.233 1.00 43.28 157 SER A N 1
ATOM 1286 C CA . SER A 1 157 ? -31.369 -11.283 12.054 1.00 43.28 157 SER A CA 1
ATOM 1287 C C . SER A 1 157 ? -32.387 -12.046 11.219 1.00 43.28 157 SER A C 1
ATOM 1289 O O . SER A 1 157 ? -33.511 -11.584 11.029 1.00 43.28 157 SER A O 1
ATOM 1291 N N . PRO A 1 158 ? -31.994 -13.213 10.697 1.00 39.59 158 PRO A N 1
ATOM 1292 C CA . PRO A 1 158 ? -32.917 -14.320 10.637 1.00 39.59 158 PRO A CA 1
ATOM 1293 C C . PRO A 1 158 ? -32.298 -15.511 11.366 1.00 39.59 158 PRO A C 1
ATOM 1295 O O . PRO A 1 158 ? -31.199 -15.964 11.066 1.00 39.59 158 PRO A O 1
ATOM 1298 N N . HIS A 1 159 ? -33.034 -15.963 12.375 1.00 35.81 159 HIS A N 1
ATOM 1299 C CA . HIS A 1 159 ? -33.049 -17.304 12.943 1.00 35.81 159 HIS A CA 1
ATOM 1300 C C . HIS A 1 159 ? -31.955 -18.291 12.499 1.00 35.81 159 HIS A C 1
ATOM 1302 O O . HIS A 1 159 ? -31.874 -18.710 11.348 1.00 35.81 159 HIS A O 1
ATOM 1308 N N . ARG A 1 160 ? -31.219 -18.763 13.514 1.00 39.53 160 ARG A N 1
ATOM 1309 C CA . ARG A 1 160 ? -30.507 -20.047 13.566 1.00 39.53 160 ARG A CA 1
ATOM 1310 C C . ARG A 1 160 ? -31.083 -21.080 12.590 1.00 39.53 160 ARG A C 1
ATOM 1312 O O . ARG A 1 160 ? -32.203 -21.535 12.790 1.00 39.53 160 ARG A O 1
ATOM 1319 N N . ASN A 1 161 ? -30.255 -21.538 11.658 1.00 27.48 161 ASN A N 1
ATOM 1320 C CA . ASN A 1 161 ? -30.233 -22.936 11.246 1.00 27.48 161 ASN A CA 1
ATOM 1321 C C . ASN A 1 161 ? -28.798 -23.333 10.890 1.00 27.48 161 ASN A C 1
ATOM 1323 O O . ASN A 1 161 ? -28.243 -22.936 9.870 1.00 27.48 161 ASN A O 1
ATOM 1327 N N . LEU A 1 162 ? -28.197 -24.120 11.786 1.00 41.59 162 LEU A N 1
ATOM 1328 C CA . LEU A 1 162 ? -27.040 -24.950 11.485 1.00 41.59 162 LEU A CA 1
ATOM 1329 C C . LEU A 1 162 ? -27.466 -25.989 10.440 1.00 41.59 162 LEU A C 1
ATOM 1331 O O . LEU A 1 162 ? -28.253 -26.876 10.755 1.00 41.59 162 LEU A O 1
ATOM 1335 N N . SER A 1 163 ? -26.926 -25.916 9.228 1.00 30.44 163 SER A N 1
ATOM 1336 C CA . SER A 1 163 ? -26.464 -27.090 8.468 1.00 30.44 163 SER A CA 1
ATOM 1337 C C . SER A 1 163 ? -25.914 -26.676 7.102 1.00 30.44 163 SER A C 1
ATOM 1339 O O . SER A 1 163 ? -26.586 -26.000 6.339 1.00 30.44 163 SER A O 1
ATOM 1341 N N . SER A 1 164 ? -24.687 -27.138 6.818 1.00 33.09 164 SER A N 1
ATOM 1342 C CA . SER A 1 164 ? -24.059 -27.319 5.492 1.00 33.09 164 SER A CA 1
ATOM 1343 C C . SER A 1 164 ? -24.070 -26.118 4.525 1.00 33.09 164 SER A C 1
ATOM 1345 O O . SER A 1 164 ? -25.098 -25.739 3.993 1.00 33.09 164 SER A O 1
ATOM 1347 N N . SER A 1 165 ? -22.931 -25.553 4.129 1.00 31.67 165 SER A N 1
ATOM 1348 C CA . SER A 1 165 ? -21.975 -26.272 3.287 1.00 31.67 165 SER A CA 1
ATOM 1349 C C . SER A 1 165 ? -20.595 -25.604 3.282 1.00 31.67 165 SER A C 1
ATOM 1351 O O . SER A 1 165 ? -20.457 -24.385 3.330 1.00 31.67 165 SER A O 1
ATOM 1353 N N . ARG A 1 166 ? -19.570 -26.455 3.253 1.00 39.19 166 ARG A N 1
ATOM 1354 C CA . ARG A 1 166 ? -18.138 -26.162 3.339 1.00 39.19 166 ARG A CA 1
ATOM 1355 C C . ARG A 1 166 ? -17.607 -25.578 2.031 1.00 39.19 166 ARG A C 1
ATOM 1357 O O . ARG A 1 166 ? -17.543 -26.309 1.049 1.00 39.19 166 ARG A O 1
ATOM 1364 N N . THR A 1 167 ? -17.062 -24.365 2.058 1.00 33.66 167 THR A N 1
ATOM 1365 C CA . THR A 1 167 ? -15.807 -24.032 1.349 1.00 33.66 167 THR A CA 1
ATOM 1366 C C . THR A 1 167 ? -15.170 -22.806 2.013 1.00 33.66 167 THR A C 1
ATOM 1368 O O . THR A 1 167 ? -15.320 -21.679 1.560 1.00 33.66 167 THR A O 1
ATOM 1371 N N . ALA A 1 168 ? -14.511 -23.018 3.153 1.00 33.19 168 ALA A N 1
ATOM 1372 C CA . ALA A 1 168 ? -13.747 -21.984 3.845 1.00 33.19 168 ALA A CA 1
ATOM 1373 C C . ALA A 1 168 ? -12.256 -22.260 3.633 1.00 33.19 168 ALA A C 1
ATOM 1375 O O . ALA A 1 168 ? -11.755 -23.312 4.035 1.00 33.19 168 ALA A O 1
ATOM 1376 N N . LEU A 1 169 ? -11.570 -21.317 2.984 1.00 34.16 169 LEU A N 1
ATOM 1377 C CA . LEU A 1 169 ? -10.115 -21.208 2.997 1.00 34.16 169 LEU A CA 1
ATOM 1378 C C . LEU A 1 169 ? -9.670 -21.053 4.454 1.00 34.16 169 LEU A C 1
ATOM 1380 O O . LEU A 1 169 ? -10.045 -20.104 5.140 1.00 34.16 169 LEU A O 1
ATOM 1384 N N . SER A 1 170 ? -8.922 -22.037 4.940 1.00 28.33 170 SER A N 1
ATOM 1385 C CA . SER A 1 170 ? -8.447 -22.101 6.314 1.00 28.33 170 SER A CA 1
ATOM 1386 C C . SER A 1 170 ? -7.310 -21.105 6.535 1.00 28.33 170 SER A C 1
ATOM 1388 O O . SER A 1 170 ? -6.163 -21.390 6.195 1.00 28.33 170 SER A O 1
ATOM 1390 N N . PHE A 1 171 ? -7.608 -19.973 7.163 1.00 36.75 171 PHE A N 1
ATOM 1391 C CA . PHE A 1 171 ? -6.619 -19.219 7.926 1.00 36.75 171 PHE A CA 1
ATOM 1392 C C . PHE A 1 171 ? -6.951 -19.384 9.407 1.00 36.75 171 PHE A C 1
ATOM 1394 O O . PHE A 1 171 ? -7.869 -18.759 9.933 1.00 36.75 171 PHE A O 1
ATOM 1401 N N . HIS A 1 172 ? -6.214 -20.274 10.075 1.00 31.16 172 HIS A N 1
ATOM 1402 C CA . HIS A 1 172 ? -6.167 -20.314 11.531 1.00 31.16 172 HIS A CA 1
ATOM 1403 C C . HIS A 1 172 ? -5.402 -19.076 12.012 1.00 31.16 172 HIS A C 1
ATOM 1405 O O . HIS A 1 172 ? -4.176 -19.077 12.089 1.00 31.16 172 HIS A O 1
ATOM 1411 N N . ALA A 1 173 ? -6.137 -18.008 12.306 1.00 32.38 173 ALA A N 1
ATOM 1412 C CA . ALA A 1 173 ? -5.674 -16.960 13.199 1.00 32.38 173 ALA A CA 1
ATOM 1413 C C . ALA A 1 173 ? -6.108 -17.355 14.615 1.00 32.38 173 ALA A C 1
ATOM 1415 O O . ALA A 1 173 ? -7.264 -17.177 14.995 1.00 32.38 173 ALA A O 1
ATOM 1416 N N . GLU A 1 174 ? -5.198 -17.961 15.375 1.00 31.19 174 GLU A N 1
ATOM 1417 C CA . GLU A 1 174 ? -5.371 -18.090 16.817 1.00 31.19 174 GLU A CA 1
ATOM 1418 C C . GLU A 1 174 ? -5.005 -16.767 17.497 1.00 31.19 174 GLU A C 1
ATOM 1420 O O . GLU A 1 174 ? -3.887 -16.277 17.358 1.00 31.19 174 GLU A O 1
ATOM 1425 N N . ALA A 1 175 ? -6.000 -16.271 18.236 1.00 36.78 175 ALA A N 1
ATOM 1426 C CA . ALA A 1 175 ? -5.971 -15.380 19.392 1.00 36.78 175 ALA A CA 1
ATOM 1427 C C . ALA A 1 175 ? -5.435 -13.941 19.242 1.00 36.78 175 ALA A C 1
ATOM 1429 O O . ALA A 1 175 ? -4.303 -13.681 18.839 1.00 36.78 175 ALA A O 1
ATOM 1430 N N . CYS A 1 176 ? -6.330 -13.032 19.646 1.00 36.75 176 CYS A N 1
ATOM 1431 C CA . CYS A 1 176 ? -6.113 -11.647 20.051 1.00 36.75 176 CYS A CA 1
ATOM 1432 C C . CYS A 1 176 ? -4.917 -11.457 20.991 1.00 36.75 176 CYS A C 1
ATOM 1434 O O . CYS A 1 176 ? -4.715 -12.324 21.872 1.00 36.75 176 CYS A O 1
#

Foldseek 3Di:
DDDDPDDDLPDPQVPPPFQWFKWFADPVVQWIWTQTLVGIDTHNDNAPQRVLQSLQVVQPDGQVVQQVLLCVQQVDDPQRWGPSDPRAIWTDLDDRMIGGLNQFPDWADPDQFWIWGAGPSRDIDIGGDPVVVVVNSVSVVSSVVVVVCVVCVDPDDDDDDDDDDDDDDDDPPPDD

Radius of gyration: 18.69 Å; chains: 1; bounding box: 51×56×44 Å

Sequence (176 aa):
MDVAFGTFWTPYFCKVFFMINYMMYNFAQSVVNVLHVHGPMSFSFPTISSFLNEMCLSFGSSLAGRIEAFKYHVDIRKHVPVYVNDEHIFFEAEDNLWINAQAIARIDHTNKKRCEVVFHDHTSIVCIHPRRIERLIGLIFCFRHKLANEILPNASSPHRNLSSSRTALSFHAEAC

pLDDT: mean 80.5, std 23.64, range [27.48, 98.25]

Secondary structure (DSSP, 8-state):
---------STTTTTTTSPEEEEEEETTTTEEEEEETTEEEEE--SSHHHHHHHHHHHTTS-HHHHHHHHHHHH---SS--EEEETTEEEEEEETTEEEEGGGEEEEE-SSSSEEEEEETTS-EEEEE-HHHHHHHHHHHHHHHHHHHHHH-TTS---------------------